Protein AF-A0A6L7RS62-F1 (afdb_monomer)

Structure (mmCIF, N/CA/C/O backbone):
data_AF-A0A6L7RS62-F1
#
_entry.id   AF-A0A6L7RS62-F1
#
loop_
_atom_site.group_PDB
_atom_site.id
_atom_site.type_symbol
_atom_site.label_atom_id
_atom_site.label_alt_id
_atom_site.label_comp_id
_atom_site.label_asym_id
_atom_site.label_entity_id
_atom_site.label_seq_id
_atom_site.pdbx_PDB_ins_code
_atom_site.Cartn_x
_atom_site.Cartn_y
_atom_site.Cartn_z
_atom_site.occupancy
_atom_site.B_iso_or_equiv
_atom_site.auth_seq_id
_atom_site.auth_comp_id
_atom_site.auth_asym_id
_atom_site.auth_atom_id
_atom_site.pdbx_PDB_model_num
ATOM 1 N N . MET A 1 1 ? 12.096 1.275 -52.440 1.00 58.25 1 MET A N 1
ATOM 2 C CA . MET A 1 1 ? 11.466 0.248 -51.578 1.00 58.25 1 MET A CA 1
ATOM 3 C C . MET A 1 1 ? 12.359 -0.982 -51.635 1.00 58.25 1 MET A C 1
ATOM 5 O O . MET A 1 1 ? 12.666 -1.342 -52.768 1.00 58.25 1 MET A O 1
ATOM 9 N N . PRO A 1 2 ? 12.796 -1.615 -50.529 1.00 56.25 2 PRO A N 1
ATOM 10 C CA . PRO A 1 2 ? 12.499 -1.422 -49.097 1.00 56.25 2 PRO A CA 1
ATOM 11 C C . PRO A 1 2 ? 13.718 -0.799 -48.355 1.00 56.25 2 PRO A C 1
ATOM 13 O O . PRO A 1 2 ? 14.743 -0.578 -48.979 1.00 56.25 2 PRO A O 1
ATOM 16 N N . GLY A 1 3 ? 13.702 -0.426 -47.079 1.00 46.25 3 GLY A N 1
ATOM 17 C CA . GLY A 1 3 ? 12.725 -0.663 -46.033 1.00 46.25 3 GLY A CA 1
ATOM 18 C C . GLY A 1 3 ? 12.671 0.510 -45.058 1.00 46.25 3 GLY A C 1
ATOM 19 O O . GLY A 1 3 ? 13.631 1.252 -44.869 1.00 46.25 3 GLY A O 1
ATOM 20 N N . ALA A 1 4 ? 11.484 0.687 -44.497 1.00 58.28 4 ALA A N 1
ATOM 21 C CA . ALA A 1 4 ? 11.226 1.572 -43.387 1.00 58.28 4 ALA A CA 1
ATOM 22 C C . ALA A 1 4 ? 11.905 0.999 -42.140 1.00 58.28 4 ALA A C 1
ATOM 24 O O . ALA A 1 4 ? 11.421 0.031 -41.561 1.00 58.28 4 ALA A O 1
ATOM 25 N N . GLU A 1 5 ? 13.012 1.595 -41.721 1.00 52.16 5 GLU A N 1
ATOM 26 C CA . GLU A 1 5 ? 13.556 1.368 -40.387 1.00 52.16 5 GLU A CA 1
ATOM 27 C C . GLU A 1 5 ? 12.968 2.445 -39.482 1.00 52.16 5 GLU A C 1
ATOM 29 O O . GLU A 1 5 ? 13.564 3.482 -39.197 1.00 52.16 5 GLU A O 1
ATOM 34 N N . GLY A 1 6 ? 11.713 2.210 -39.094 1.00 50.72 6 GLY A N 1
ATOM 35 C CA . GLY A 1 6 ? 11.133 2.863 -37.937 1.00 50.72 6 GLY A CA 1
ATOM 36 C C . GLY A 1 6 ? 11.977 2.482 -36.731 1.00 50.72 6 GLY A C 1
ATOM 37 O O . GLY A 1 6 ? 11.811 1.401 -36.173 1.00 50.72 6 GLY A O 1
ATOM 38 N N . ALA A 1 7 ? 12.892 3.367 -36.346 1.00 55.56 7 ALA A N 1
ATOM 39 C CA . ALA A 1 7 ? 13.582 3.315 -35.071 1.00 55.56 7 ALA A CA 1
ATOM 40 C C . ALA A 1 7 ? 12.577 3.626 -33.951 1.00 55.56 7 ALA A C 1
ATOM 42 O O . ALA A 1 7 ? 12.625 4.670 -33.309 1.00 55.56 7 ALA A O 1
ATOM 43 N N . LEU A 1 8 ? 11.653 2.697 -33.710 1.00 50.53 8 LEU A N 1
ATOM 44 C CA . LEU A 1 8 ? 11.066 2.510 -32.396 1.00 50.53 8 LEU A CA 1
ATOM 45 C C . LEU A 1 8 ? 12.160 1.847 -31.564 1.00 50.53 8 LEU A C 1
ATOM 47 O O . LEU A 1 8 ? 12.214 0.629 -31.420 1.00 50.53 8 LEU A O 1
ATOM 51 N N . GLN A 1 9 ? 13.085 2.663 -31.065 1.00 46.75 9 GLN A N 1
ATOM 52 C CA . GLN A 1 9 ? 13.858 2.288 -29.895 1.00 46.75 9 GLN A CA 1
ATOM 53 C C . GLN A 1 9 ? 12.848 2.134 -28.759 1.00 46.75 9 GLN A C 1
ATOM 55 O O . GLN A 1 9 ? 12.476 3.086 -28.082 1.00 46.75 9 GLN A O 1
ATOM 60 N N . THR A 1 10 ? 12.365 0.907 -28.594 1.00 46.97 10 THR A N 1
ATOM 61 C CA . THR A 1 10 ? 11.792 0.399 -27.357 1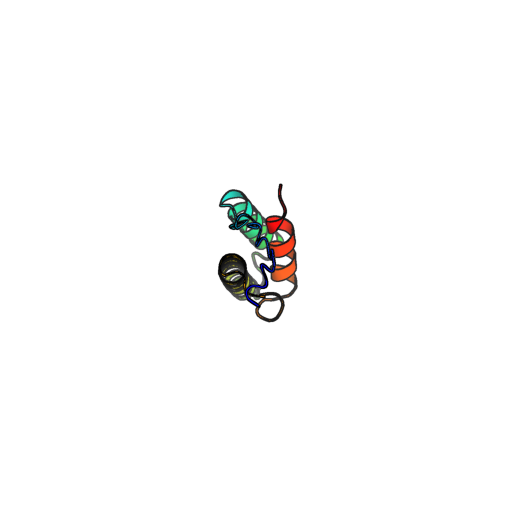.00 46.97 10 THR A CA 1
ATOM 62 C C . THR A 1 10 ? 12.916 0.394 -26.325 1.00 46.97 10 THR A C 1
ATOM 64 O O . THR A 1 10 ? 13.514 -0.641 -26.036 1.00 46.97 10 THR A O 1
ATOM 67 N N . THR A 1 11 ? 13.292 1.567 -25.826 1.00 45.78 11 THR A N 1
ATOM 68 C CA . THR A 1 11 ? 14.164 1.678 -24.663 1.00 45.78 11 THR A CA 1
ATOM 69 C C . THR A 1 11 ? 13.363 1.223 -23.459 1.00 45.78 11 THR A C 1
ATOM 71 O O . THR A 1 11 ? 12.634 2.003 -22.857 1.00 45.78 11 THR A O 1
ATOM 74 N N . THR A 1 12 ? 13.458 -0.079 -23.187 1.00 51.03 12 THR A N 1
ATOM 75 C CA . THR A 1 12 ? 13.734 -0.654 -21.871 1.00 51.03 12 THR A CA 1
ATOM 76 C C . THR A 1 12 ? 13.457 0.310 -20.720 1.00 51.03 12 THR A C 1
ATOM 78 O O . THR A 1 12 ? 14.374 0.892 -20.145 1.00 51.03 12 THR A O 1
ATOM 81 N N . THR A 1 13 ? 12.189 0.466 -20.348 1.00 50.53 13 THR A N 1
ATOM 82 C CA . THR A 1 13 ? 11.879 0.812 -18.965 1.00 50.53 13 THR A CA 1
ATOM 83 C C . THR A 1 13 ? 12.302 -0.415 -18.178 1.00 50.53 13 THR A C 1
ATOM 85 O O . THR A 1 13 ? 11.656 -1.459 -18.282 1.00 50.53 13 THR A O 1
ATOM 88 N N . GLY A 1 14 ? 13.452 -0.340 -17.499 1.00 49.22 14 GLY A N 1
ATOM 89 C CA . GLY A 1 14 ? 13.828 -1.349 -16.518 1.00 49.22 14 GLY A CA 1
ATOM 90 C C . GLY A 1 14 ? 12.591 -1.613 -15.677 1.00 49.22 14 GLY A C 1
ATOM 91 O O . GLY A 1 14 ? 11.998 -0.659 -15.178 1.00 49.22 14 GLY A O 1
ATOM 92 N N . GLN A 1 15 ? 12.127 -2.864 -15.658 1.00 51.94 15 GLN A N 1
ATOM 93 C CA . GLN A 1 15 ? 10.978 -3.253 -14.857 1.00 51.94 15 GLN A CA 1
ATOM 94 C C . GLN A 1 15 ? 11.268 -2.759 -13.442 1.00 51.94 15 GLN A C 1
ATOM 96 O O . GLN A 1 15 ? 12.120 -3.323 -12.757 1.00 51.94 15 GLN A O 1
ATOM 101 N N . ILE A 1 16 ? 10.617 -1.670 -13.033 1.00 57.25 16 ILE A N 1
ATOM 102 C CA . ILE A 1 16 ? 10.593 -1.229 -11.645 1.00 57.25 16 ILE A CA 1
ATOM 103 C C . ILE A 1 16 ? 9.688 -2.253 -10.959 1.00 57.25 16 ILE A C 1
ATOM 105 O O . ILE A 1 16 ? 8.502 -2.021 -10.738 1.00 57.25 16 ILE A O 1
ATOM 109 N N . MET A 1 17 ? 10.219 -3.464 -10.779 1.00 63.31 17 MET A N 1
ATOM 110 C CA . MET A 1 17 ? 9.602 -4.492 -9.964 1.00 63.31 17 MET A CA 1
ATOM 111 C C . MET A 1 17 ? 9.479 -3.907 -8.570 1.00 63.31 17 MET A C 1
ATOM 113 O O . MET A 1 17 ? 10.387 -3.216 -8.095 1.00 63.31 17 MET A O 1
ATOM 117 N N . PHE A 1 18 ? 8.355 -4.174 -7.921 1.00 69.62 18 PHE A N 1
ATOM 118 C CA . PHE A 1 18 ? 8.169 -3.760 -6.543 1.00 69.62 18 PHE A CA 1
ATOM 119 C C . PHE A 1 18 ? 9.281 -4.376 -5.695 1.00 69.62 18 PHE A C 1
ATOM 121 O O . PHE A 1 18 ? 9.365 -5.596 -5.532 1.00 69.62 18 PHE A O 1
ATOM 128 N N . GLN A 1 19 ? 10.176 -3.535 -5.185 1.00 73.81 19 GLN A N 1
ATOM 129 C CA . GLN A 1 19 ? 11.270 -4.017 -4.361 1.00 73.81 19 GLN A CA 1
ATOM 130 C C . GLN A 1 19 ? 10.705 -4.493 -3.025 1.00 73.81 19 GLN A C 1
ATOM 132 O O . GLN A 1 19 ? 9.828 -3.852 -2.451 1.00 73.81 19 GLN A O 1
ATOM 137 N N . LYS A 1 20 ? 11.241 -5.598 -2.497 1.00 77.31 20 LYS A N 1
ATOM 138 C CA . LYS A 1 20 ? 10.890 -6.125 -1.166 1.00 77.31 20 LYS A CA 1
ATOM 139 C C . LYS A 1 20 ? 10.750 -5.049 -0.074 1.00 77.31 20 LYS A C 1
ATOM 141 O O . LYS A 1 20 ? 9.711 -5.041 0.568 1.00 77.31 20 LYS A O 1
ATOM 146 N N . PRO A 1 21 ? 11.699 -4.107 0.110 1.00 80.06 21 PRO A N 1
ATOM 147 C CA . PRO A 1 21 ? 11.544 -3.051 1.114 1.00 80.06 21 PRO A CA 1
ATOM 148 C C . PRO A 1 21 ? 10.336 -2.132 0.878 1.00 80.06 21 PRO A C 1
ATOM 150 O O . PRO A 1 21 ? 9.726 -1.689 1.843 1.00 80.06 21 PRO A O 1
ATOM 153 N N . ALA A 1 22 ? 9.970 -1.863 -0.378 1.00 81.19 22 ALA A N 1
ATOM 154 C CA . ALA A 1 22 ? 8.783 -1.075 -0.708 1.00 81.19 22 ALA A CA 1
ATOM 155 C C . ALA A 1 22 ? 7.488 -1.861 -0.446 1.00 81.19 22 ALA A C 1
ATOM 157 O O . ALA A 1 22 ? 6.486 -1.279 -0.046 1.00 81.19 22 ALA A O 1
ATOM 158 N N . LEU A 1 23 ? 7.511 -3.187 -0.633 1.00 83.81 23 LEU A N 1
ATOM 159 C CA . LEU A 1 23 ? 6.400 -4.062 -0.253 1.00 83.81 23 LEU A CA 1
ATOM 160 C C . LEU A 1 23 ? 6.211 -4.081 1.263 1.00 83.81 23 LEU A C 1
ATOM 162 O O . LEU A 1 23 ? 5.108 -3.821 1.729 1.00 83.81 23 LEU A O 1
ATOM 166 N N . ASP A 1 24 ? 7.277 -4.349 2.019 1.00 87.06 24 ASP A N 1
ATOM 167 C CA . ASP A 1 24 ? 7.240 -4.339 3.484 1.00 87.06 24 ASP A CA 1
ATOM 168 C C . ASP A 1 24 ? 6.735 -2.989 4.014 1.00 87.06 24 ASP A C 1
ATOM 170 O O . ASP A 1 24 ? 5.814 -2.966 4.823 1.00 87.06 24 ASP A O 1
ATOM 174 N N . ALA A 1 25 ? 7.251 -1.865 3.500 1.00 88.25 25 ALA A N 1
ATOM 175 C CA . ALA A 1 25 ? 6.796 -0.532 3.901 1.00 88.25 25 ALA A CA 1
ATOM 176 C C . ALA A 1 25 ? 5.316 -0.275 3.565 1.00 88.25 25 ALA A C 1
ATOM 178 O O . ALA A 1 25 ? 4.598 0.321 4.367 1.00 88.25 25 ALA A O 1
ATOM 179 N N . LEU A 1 26 ? 4.841 -0.751 2.410 1.00 88.25 26 LEU A N 1
ATOM 180 C CA . LEU A 1 26 ? 3.437 -0.640 2.022 1.00 88.25 26 LEU A CA 1
ATOM 181 C C . LEU A 1 26 ? 2.523 -1.427 2.962 1.00 88.25 26 LEU A C 1
ATOM 183 O O . LEU A 1 26 ? 1.491 -0.903 3.379 1.00 88.25 26 LEU A O 1
ATOM 187 N N . PHE A 1 27 ? 2.876 -2.675 3.281 1.00 89.12 27 PHE A N 1
ATOM 188 C CA . PHE A 1 27 ? 2.068 -3.510 4.171 1.00 89.12 27 PHE A CA 1
ATOM 189 C C . PHE A 1 27 ? 2.113 -3.014 5.617 1.00 89.12 27 PHE A C 1
ATOM 191 O O . PHE A 1 27 ? 1.082 -3.043 6.282 1.00 89.12 27 PHE A O 1
ATOM 198 N N . ASP A 1 28 ? 3.254 -2.502 6.079 1.00 90.81 28 ASP A N 1
ATOM 199 C CA . ASP A 1 28 ? 3.383 -1.884 7.402 1.00 90.81 28 ASP A CA 1
ATOM 200 C C . ASP A 1 28 ? 2.504 -0.627 7.516 1.00 90.81 28 ASP A C 1
ATOM 202 O O . ASP A 1 28 ? 1.764 -0.458 8.483 1.00 90.81 28 ASP A O 1
ATOM 206 N N . GLU A 1 29 ? 2.477 0.220 6.480 1.00 89.50 29 GLU A N 1
ATOM 207 C CA . GLU A 1 29 ? 1.603 1.397 6.445 1.00 89.50 29 GLU A CA 1
ATOM 208 C C . GLU A 1 29 ? 0.116 1.022 6.334 1.00 89.50 29 GLU A C 1
ATOM 210 O O . GLU A 1 29 ? -0.734 1.667 6.958 1.00 89.50 29 GLU A O 1
ATOM 215 N N . LEU A 1 30 ? -0.206 -0.028 5.570 1.00 89.44 30 LEU A N 1
ATOM 216 C CA . LEU A 1 30 ? -1.560 -0.570 5.462 1.00 89.44 30 LEU A CA 1
ATOM 217 C C . LEU A 1 30 ? -2.051 -1.091 6.819 1.00 89.44 30 LEU A C 1
ATOM 219 O O . LEU A 1 30 ? -3.164 -0.764 7.235 1.00 89.44 30 LEU A O 1
ATOM 223 N N . ASP A 1 31 ? -1.221 -1.864 7.516 1.00 89.81 31 ASP A N 1
ATOM 224 C CA . ASP A 1 31 ? -1.512 -2.378 8.851 1.00 89.81 31 ASP A CA 1
ATOM 225 C C . ASP A 1 31 ? -1.664 -1.225 9.845 1.00 89.81 31 ASP A C 1
ATOM 227 O O . ASP A 1 31 ? -2.711 -1.069 10.459 1.00 89.81 31 ASP A O 1
ATOM 231 N N . ASN A 1 32 ? -0.710 -0.301 9.906 1.00 90.62 32 ASN A N 1
ATOM 232 C CA . ASN A 1 32 ? -0.765 0.806 10.857 1.00 90.62 32 ASN A CA 1
ATOM 233 C C . ASN A 1 32 ? -2.000 1.718 10.669 1.00 90.62 32 ASN A C 1
ATOM 235 O O . ASN A 1 32 ? -2.539 2.249 11.641 1.00 90.62 32 ASN A O 1
ATOM 239 N N . ARG A 1 33 ? -2.481 1.909 9.430 1.00 87.06 33 ARG A N 1
ATOM 240 C CA . ARG A 1 33 ? -3.681 2.726 9.161 1.00 87.06 33 ARG A CA 1
ATOM 241 C C . ARG A 1 33 ? -4.998 1.9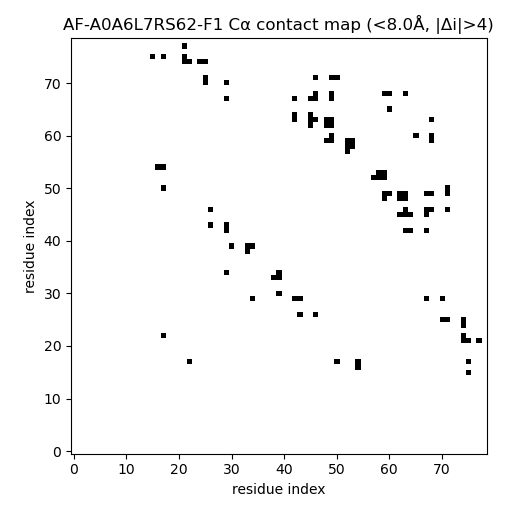86 9.319 1.00 87.06 33 ARG A C 1
ATOM 243 O O . ARG A 1 33 ? -5.988 2.615 9.696 1.00 87.06 33 ARG A O 1
ATOM 250 N N . TYR A 1 34 ? -5.042 0.712 8.948 1.00 86.94 34 TYR A N 1
ATOM 251 C CA . TYR A 1 34 ? -6.302 -0.004 8.757 1.00 86.94 34 TYR A CA 1
ATOM 252 C C . TYR A 1 34 ? -6.436 -1.248 9.639 1.00 86.94 34 TYR A C 1
ATOM 254 O O . TYR A 1 34 ? -7.527 -1.824 9.678 1.00 86.94 34 TYR A O 1
ATOM 262 N N . ALA A 1 35 ? -5.406 -1.643 10.390 1.00 84.50 35 ALA A N 1
ATOM 263 C CA . ALA A 1 35 ? -5.492 -2.750 11.334 1.00 84.50 35 ALA A CA 1
ATOM 264 C C . ALA A 1 35 ? -6.610 -2.504 12.353 1.00 84.50 35 ALA A C 1
ATOM 266 O O . ALA A 1 35 ? -6.735 -1.439 12.960 1.00 84.50 35 ALA A O 1
ATOM 267 N N . GLY A 1 36 ? -7.461 -3.517 12.523 1.00 85.75 36 GLY A N 1
ATOM 268 C CA . GLY A 1 36 ? -8.632 -3.454 13.398 1.00 85.75 36 GLY A CA 1
ATOM 269 C C . GLY A 1 36 ? -9.898 -2.897 12.741 1.00 85.75 36 GLY A C 1
ATOM 270 O O . GLY A 1 36 ? -10.952 -2.910 13.378 1.00 85.75 36 GLY A O 1
ATOM 271 N N . THR A 1 37 ? -9.842 -2.460 11.479 1.00 87.88 37 THR A N 1
ATOM 272 C CA . THR A 1 37 ? -11.050 -2.150 10.699 1.00 87.88 37 THR A CA 1
ATOM 273 C C . THR A 1 37 ? -11.637 -3.420 10.069 1.00 87.88 37 THR A C 1
ATOM 275 O O . THR A 1 37 ? -10.887 -4.334 9.718 1.00 87.88 37 THR A O 1
ATOM 278 N N . PRO A 1 38 ? -12.970 -3.509 9.899 1.00 86.19 38 PRO A N 1
ATOM 279 C CA . PRO A 1 38 ? -13.593 -4.657 9.235 1.00 86.19 38 PRO A CA 1
ATOM 280 C C . PRO A 1 38 ? -13.176 -4.786 7.761 1.00 86.19 38 PRO A C 1
ATOM 282 O O . PRO A 1 38 ? -13.196 -5.885 7.216 1.00 86.19 38 PRO A O 1
ATOM 285 N N . ASP A 1 39 ? -12.753 -3.686 7.137 1.00 86.00 39 ASP A N 1
ATOM 286 C CA . ASP A 1 39 ? -12.294 -3.633 5.748 1.00 86.00 39 ASP A CA 1
ATOM 287 C C . ASP A 1 39 ? -10.823 -4.046 5.571 1.00 86.00 39 ASP A C 1
ATOM 289 O O . ASP A 1 39 ? -10.352 -4.148 4.441 1.00 86.00 39 ASP A O 1
ATOM 293 N N . TYR A 1 40 ? -10.084 -4.298 6.658 1.00 88.50 40 TYR A N 1
ATOM 294 C CA . TYR A 1 40 ? -8.652 -4.602 6.600 1.00 88.50 40 TYR A CA 1
ATOM 295 C C . TYR A 1 40 ? -8.328 -5.832 5.741 1.00 88.50 40 TYR A C 1
ATOM 297 O O . TYR A 1 40 ? -7.430 -5.775 4.909 1.00 88.50 40 TYR A O 1
ATOM 305 N N . ASP A 1 41 ? -9.083 -6.925 5.887 1.00 89.50 41 ASP A N 1
ATOM 306 C CA . ASP A 1 41 ? -8.865 -8.154 5.103 1.00 89.50 41 ASP A CA 1
ATOM 307 C C . ASP A 1 41 ? -9.090 -7.919 3.599 1.00 89.50 41 ASP A C 1
ATOM 309 O O . ASP A 1 41 ? -8.344 -8.420 2.754 1.00 89.50 41 ASP A O 1
ATOM 313 N N . GLN A 1 42 ? -10.086 -7.092 3.265 1.00 90.56 42 GLN A N 1
ATOM 314 C CA . GLN A 1 42 ? -10.361 -6.698 1.887 1.00 90.56 42 GLN A CA 1
ATOM 315 C C . GLN A 1 42 ? -9.236 -5.818 1.335 1.00 90.56 42 GLN A C 1
ATOM 317 O O . GLN A 1 42 ? -8.722 -6.101 0.257 1.00 90.56 42 GLN A O 1
ATOM 322 N N . LEU A 1 43 ? -8.798 -4.814 2.096 1.00 89.31 43 LEU A N 1
ATOM 323 C CA . LEU A 1 43 ? -7.679 -3.944 1.730 1.00 89.31 43 LEU A CA 1
ATOM 324 C C . LEU A 1 43 ? -6.370 -4.720 1.553 1.00 89.31 43 LEU A C 1
ATOM 326 O O . LEU A 1 43 ? -5.603 -4.435 0.638 1.00 89.31 43 LEU A O 1
ATOM 330 N N . LEU A 1 44 ? -6.122 -5.726 2.391 1.00 90.06 44 LEU A N 1
ATOM 331 C CA . LEU A 1 44 ? -4.946 -6.585 2.298 1.00 90.06 44 LEU A CA 1
ATOM 332 C C . LEU A 1 44 ? -4.969 -7.434 1.020 1.00 90.06 44 LEU A C 1
ATOM 334 O O . LEU A 1 44 ? -3.957 -7.550 0.323 1.00 90.06 44 LEU A O 1
ATOM 338 N N . ARG A 1 45 ? -6.129 -8.002 0.671 1.00 91.50 45 ARG A N 1
ATOM 339 C CA . ARG A 1 45 ? -6.320 -8.723 -0.600 1.00 91.50 45 ARG A CA 1
ATOM 340 C C . ARG A 1 45 ? -6.137 -7.817 -1.806 1.00 91.50 45 ARG A C 1
ATOM 342 O O . ARG A 1 45 ? -5.430 -8.195 -2.741 1.00 91.50 45 ARG A O 1
ATOM 349 N N . ASP A 1 46 ? -6.738 -6.639 -1.762 1.00 92.00 46 ASP A N 1
ATOM 350 C CA . ASP A 1 46 ? -6.615 -5.621 -2.797 1.00 92.00 46 ASP A CA 1
ATOM 351 C C . ASP A 1 46 ? -5.153 -5.186 -2.957 1.00 92.00 46 ASP A C 1
ATOM 353 O O . ASP A 1 46 ? -4.669 -5.066 -4.080 1.00 92.00 46 ASP A O 1
ATOM 357 N N . ALA A 1 47 ? -4.399 -5.046 -1.861 1.00 90.00 47 ALA A N 1
ATOM 358 C CA . ALA A 1 47 ? -2.971 -4.728 -1.903 1.00 90.00 47 ALA A CA 1
ATOM 359 C C . ALA A 1 47 ? -2.171 -5.811 -2.626 1.00 90.00 47 ALA A C 1
ATOM 361 O O . ALA A 1 47 ? -1.432 -5.509 -3.566 1.00 90.00 47 ALA A O 1
ATOM 362 N N . HIS A 1 48 ? -2.372 -7.081 -2.269 1.00 90.75 48 HIS A N 1
ATOM 363 C CA . HIS A 1 48 ? -1.741 -8.194 -2.978 1.00 90.75 48 HIS A CA 1
ATOM 364 C C . HIS A 1 48 ? -2.109 -8.233 -4.466 1.00 90.75 48 HIS A C 1
ATOM 366 O O . HIS A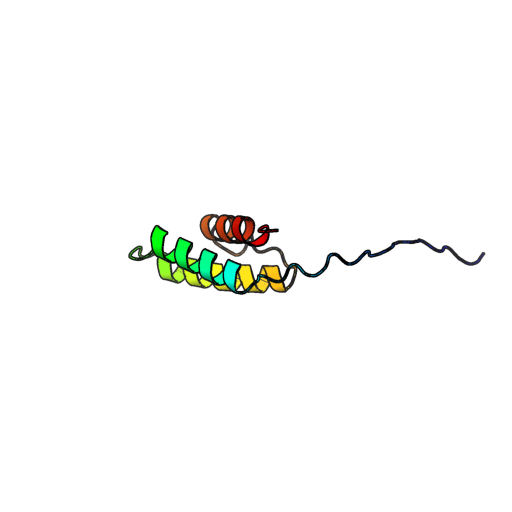 1 48 ? -1.230 -8.443 -5.307 1.00 90.75 48 HIS A O 1
ATOM 372 N N . LEU A 1 49 ? -3.383 -8.012 -4.803 1.00 91.50 49 LEU A N 1
ATOM 373 C CA . LEU A 1 49 ? -3.852 -7.982 -6.187 1.00 91.50 49 LEU A CA 1
ATOM 374 C C . LEU A 1 49 ? -3.204 -6.834 -6.969 1.00 91.50 49 LEU A C 1
ATOM 376 O O . LEU A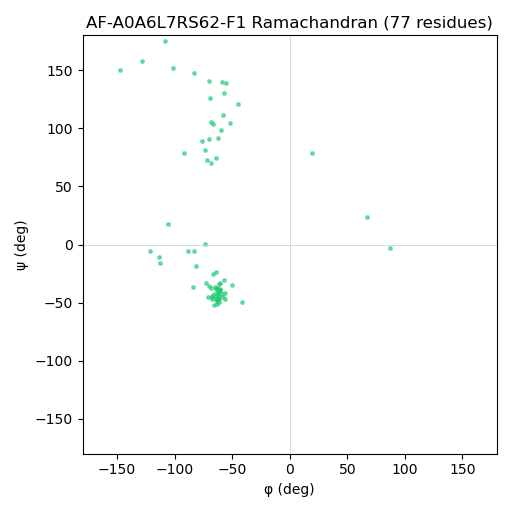 1 49 ? -2.691 -7.054 -8.066 1.00 91.50 49 LEU A O 1
ATOM 380 N N . GLY A 1 50 ? -3.190 -5.628 -6.406 1.00 89.12 50 GLY A N 1
ATOM 381 C CA . GLY A 1 50 ? -2.626 -4.452 -7.056 1.00 89.12 50 GLY A CA 1
ATOM 382 C C . GLY A 1 50 ? -1.124 -4.574 -7.286 1.00 89.12 50 GLY A C 1
ATOM 383 O O . GLY A 1 50 ? -0.642 -4.222 -8.359 1.00 89.12 50 GLY A O 1
ATOM 384 N N . ILE A 1 51 ? -0.391 -5.160 -6.337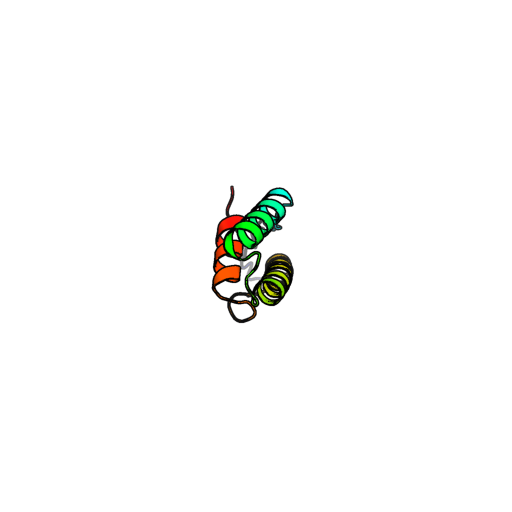 1.00 86.19 51 ILE A N 1
ATOM 385 C CA . ILE A 1 51 ? 1.040 -5.454 -6.485 1.00 86.19 51 ILE A CA 1
ATOM 386 C C . ILE A 1 51 ? 1.265 -6.45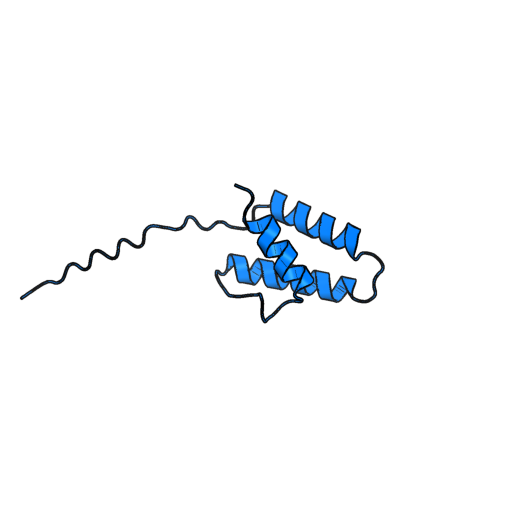9 -7.618 1.00 86.19 51 ILE A C 1
ATOM 388 O O . ILE A 1 51 ? 2.082 -6.203 -8.499 1.00 86.19 51 ILE A O 1
ATOM 392 N N . ALA A 1 52 ? 0.515 -7.566 -7.642 1.00 88.38 52 ALA A N 1
ATOM 393 C CA . ALA A 1 52 ? 0.634 -8.581 -8.688 1.00 88.38 52 ALA A CA 1
ATOM 394 C C . ALA A 1 52 ? 0.292 -8.028 -10.083 1.00 88.38 52 ALA A C 1
ATOM 396 O O . ALA A 1 52 ? 0.952 -8.353 -11.068 1.00 88.38 52 ALA A O 1
ATOM 397 N N . LEU A 1 53 ? -0.728 -7.172 -10.176 1.00 86.62 53 LEU A N 1
ATOM 398 C CA . LEU A 1 53 ? -1.101 -6.488 -11.413 1.00 86.62 53 LEU A CA 1
ATOM 399 C C . LEU A 1 53 ? -0.034 -5.476 -11.844 1.00 86.62 53 LEU A C 1
ATOM 401 O O . LEU A 1 53 ? 0.333 -5.462 -13.016 1.00 86.62 53 LEU A O 1
ATOM 405 N N . SER A 1 54 ? 0.496 -4.680 -10.912 1.00 83.81 54 SER A N 1
ATOM 406 C CA . SER A 1 54 ? 1.562 -3.709 -11.178 1.00 83.81 54 SER A CA 1
ATOM 407 C C . SER A 1 54 ? 2.845 -4.398 -11.657 1.00 83.81 54 SER A C 1
ATOM 409 O O . SER A 1 5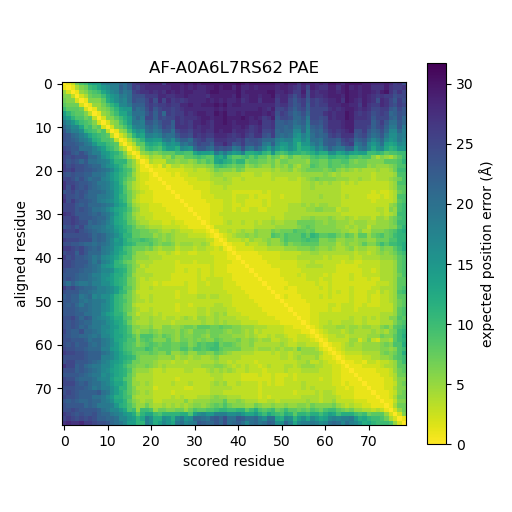4 ? 3.445 -3.946 -12.631 1.00 83.81 54 SER A O 1
ATOM 411 N N . ASP A 1 55 ? 3.218 -5.528 -11.044 1.00 81.31 55 ASP A N 1
ATOM 412 C CA . ASP A 1 55 ? 4.355 -6.365 -11.458 1.00 81.31 55 ASP A CA 1
ATOM 413 C C . ASP A 1 55 ? 4.136 -6.983 -12.850 1.00 81.31 55 ASP A C 1
ATOM 415 O O . ASP A 1 55 ? 5.039 -7.013 -13.687 1.00 81.31 55 ASP A O 1
ATOM 419 N N . ALA A 1 56 ? 2.893 -7.367 -13.155 1.00 84.62 56 ALA A N 1
ATOM 420 C CA . ALA A 1 56 ? 2.479 -7.809 -14.485 1.00 84.62 56 ALA A CA 1
ATOM 421 C C . ALA A 1 56 ? 2.359 -6.665 -15.519 1.00 84.62 56 ALA A C 1
ATOM 423 O O . ALA A 1 56 ? 1.983 -6.927 -16.664 1.00 84.62 56 ALA A O 1
ATOM 424 N N . GLY A 1 57 ? 2.632 -5.408 -15.144 1.00 80.31 57 GLY A N 1
ATOM 425 C CA . GLY A 1 57 ? 2.489 -4.240 -16.020 1.00 80.31 57 GLY A CA 1
ATOM 426 C C . GLY A 1 57 ? 1.037 -3.923 -16.399 1.00 80.31 57 GLY A C 1
ATOM 427 O O . GLY A 1 57 ? 0.788 -3.330 -17.447 1.00 80.31 57 GLY A O 1
ATOM 428 N N . ARG A 1 58 ? 0.073 -4.355 -15.579 1.00 83.88 58 ARG A N 1
ATOM 429 C CA . ARG A 1 58 ? -1.366 -4.139 -15.769 1.00 83.88 58 ARG A CA 1
ATOM 430 C C . ARG A 1 58 ? -1.879 -3.013 -14.877 1.00 83.88 58 ARG A C 1
ATOM 432 O O . ARG A 1 58 ? -1.390 -2.795 -13.771 1.00 83.88 58 ARG A O 1
ATOM 439 N N . GLU A 1 59 ? -2.930 -2.352 -15.345 1.00 82.69 59 GLU A N 1
ATOM 440 C CA . GLU A 1 59 ? -3.657 -1.347 -14.572 1.00 82.69 59 GLU A CA 1
ATOM 441 C C . GLU A 1 59 ? -4.423 -2.011 -13.415 1.00 82.69 59 GLU A C 1
ATOM 443 O O . GLU A 1 59 ? -5.191 -2.963 -13.609 1.00 82.69 59 GLU A O 1
ATOM 448 N N . TYR A 1 60 ? -4.194 -1.515 -12.199 1.00 84.31 60 TYR A N 1
ATOM 449 C CA . TYR A 1 60 ? -4.822 -2.014 -10.973 1.00 84.31 60 TYR A CA 1
ATOM 450 C C . TYR A 1 60 ? -5.791 -1.022 -10.334 1.00 84.31 60 TYR A C 1
ATOM 452 O O . TYR A 1 60 ? -6.615 -1.449 -9.538 1.00 84.31 60 TYR A O 1
ATOM 460 N N . GLU A 1 61 ? -5.750 0.258 -10.707 1.00 81.94 61 GLU A N 1
ATOM 461 C CA . GLU A 1 61 ? -6.546 1.337 -10.095 1.00 81.94 61 GLU A CA 1
ATOM 462 C C . GLU A 1 61 ? -8.060 1.076 -10.139 1.00 81.94 61 GLU A C 1
ATOM 464 O O . GLU A 1 61 ? -8.778 1.449 -9.225 1.00 81.94 61 GLU A O 1
ATOM 469 N N . SER A 1 62 ? -8.553 0.369 -11.161 1.00 83.00 62 SER A N 1
ATOM 470 C CA . SER A 1 62 ? -9.972 -0.010 -11.270 1.00 83.00 62 SER A CA 1
ATOM 471 C C . SER A 1 62 ? -10.320 -1.348 -10.594 1.00 83.00 62 SER A C 1
ATOM 473 O O . SER A 1 62 ? -11.484 -1.751 -10.619 1.00 83.00 62 SER A O 1
ATOM 475 N N . GLN A 1 63 ? -9.332 -2.083 -10.079 1.00 84.31 63 GLN A N 1
ATOM 476 C CA . GLN A 1 63 ? -9.490 -3.443 -9.542 1.00 84.31 63 GLN A CA 1
ATOM 477 C C . GLN A 1 63 ? -9.244 -3.537 -8.033 1.00 84.31 63 GLN A C 1
ATOM 479 O O . GLN A 1 63 ? -9.523 -4.581 -7.451 1.00 84.31 63 GLN A O 1
ATOM 484 N N . VAL A 1 64 ? -8.715 -2.480 -7.422 1.00 89.75 64 VAL A N 1
ATOM 485 C CA . VAL A 1 64 ? -8.404 -2.400 -5.992 1.00 89.75 64 VAL A CA 1
ATOM 486 C C . VAL A 1 64 ? -9.028 -1.137 -5.416 1.00 89.75 64 VAL A C 1
ATOM 488 O O . VAL A 1 64 ? -9.287 -0.188 -6.153 1.00 89.75 64 VAL A O 1
ATOM 491 N N . ASP A 1 65 ? -9.252 -1.106 -4.107 1.00 88.88 65 ASP A N 1
ATOM 492 C CA . ASP A 1 65 ? -9.683 0.110 -3.417 1.00 88.88 65 ASP A CA 1
ATOM 493 C C . ASP A 1 65 ? -8.715 1.291 -3.666 1.00 88.88 65 ASP A C 1
ATOM 495 O O . ASP A 1 65 ? -7.492 1.131 -3.621 1.00 88.88 65 ASP A O 1
ATOM 499 N N . ASP A 1 66 ? -9.254 2.496 -3.878 1.00 87.44 66 ASP A N 1
ATOM 500 C CA . ASP A 1 66 ? -8.490 3.738 -4.096 1.00 87.44 66 ASP A CA 1
ATOM 501 C C . ASP A 1 66 ? -7.404 3.973 -3.027 1.00 87.44 66 ASP A C 1
ATOM 503 O O . ASP A 1 66 ? -6.306 4.461 -3.323 1.00 87.44 66 ASP A O 1
ATOM 507 N N . ARG A 1 67 ? -7.673 3.582 -1.771 1.00 86.56 67 ARG A N 1
ATOM 508 C CA . ARG A 1 67 ? -6.714 3.681 -0.655 1.00 86.56 67 ARG A CA 1
ATOM 509 C C . ARG A 1 67 ? -5.468 2.842 -0.920 1.00 86.56 67 ARG A C 1
ATOM 511 O O . ARG A 1 67 ? -4.345 3.303 -0.718 1.00 86.56 67 ARG A O 1
ATOM 518 N N . VAL A 1 68 ? -5.675 1.620 -1.398 1.00 87.75 68 VAL A N 1
ATOM 519 C CA . VAL A 1 68 ? -4.609 0.686 -1.759 1.00 87.75 68 VAL A CA 1
ATOM 520 C C . VAL A 1 68 ? -3.897 1.162 -3.016 1.00 87.75 68 VAL A C 1
ATOM 522 O O . VAL A 1 68 ? -2.668 1.176 -3.044 1.00 87.75 68 VAL A O 1
ATOM 525 N N . ALA A 1 69 ? -4.640 1.595 -4.037 1.00 88.06 69 ALA A N 1
ATOM 526 C CA . ALA A 1 69 ? -4.054 2.096 -5.276 1.00 88.06 69 ALA A CA 1
ATOM 527 C C . ALA A 1 69 ? -3.082 3.259 -5.010 1.00 88.06 69 ALA A C 1
ATOM 529 O O . ALA A 1 69 ? -1.970 3.274 -5.544 1.00 88.06 69 ALA A O 1
ATOM 530 N N . THR A 1 70 ? -3.468 4.169 -4.110 1.00 87.25 70 THR A N 1
ATOM 531 C CA . THR A 1 70 ? -2.647 5.299 -3.655 1.00 87.25 70 THR A CA 1
ATOM 532 C C . THR A 1 70 ? -1.383 4.840 -2.924 1.00 87.25 70 THR A C 1
ATOM 534 O O . THR A 1 70 ? -0.296 5.354 -3.199 1.00 87.25 70 THR A O 1
ATOM 537 N N . LEU A 1 71 ? -1.492 3.858 -2.019 1.00 86.75 71 LEU A N 1
ATOM 538 C CA . LEU A 1 71 ? -0.338 3.284 -1.313 1.00 86.75 71 LEU A CA 1
ATOM 539 C C . LEU A 1 71 ? 0.640 2.627 -2.295 1.00 86.75 71 LEU A C 1
ATOM 541 O O . LEU A 1 71 ? 1.838 2.902 -2.254 1.00 86.75 71 LEU A O 1
ATOM 545 N N . ILE A 1 72 ? 0.132 1.821 -3.230 1.00 85.00 72 ILE A N 1
ATOM 546 C CA . ILE A 1 72 ? 0.948 1.165 -4.259 1.00 85.00 72 ILE A CA 1
ATOM 547 C C . ILE A 1 72 ? 1.6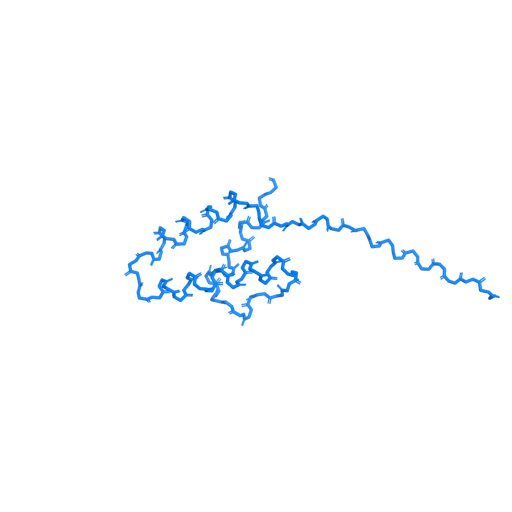44 2.212 -5.131 1.00 85.00 72 ILE A C 1
ATOM 549 O O . ILE A 1 72 ? 2.846 2.112 -5.357 1.00 85.00 72 ILE A O 1
ATOM 553 N N . ALA A 1 73 ? 0.933 3.241 -5.595 1.00 83.75 73 ALA A N 1
ATOM 554 C CA . ALA A 1 73 ? 1.534 4.304 -6.399 1.00 83.75 73 ALA A CA 1
ATOM 555 C C . A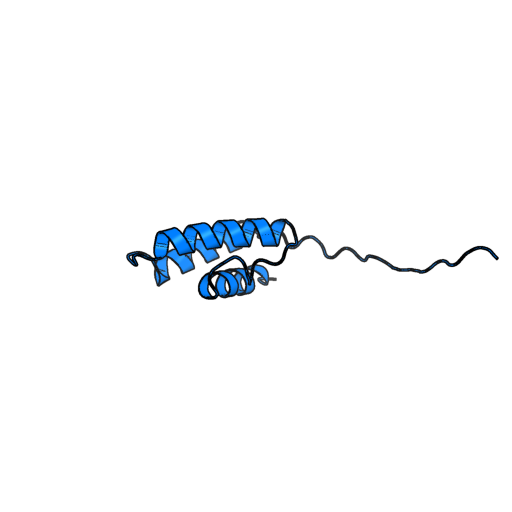LA A 1 73 ? 2.644 5.056 -5.641 1.00 83.75 73 ALA A C 1
ATOM 557 O O . ALA A 1 73 ? 3.681 5.358 -6.225 1.00 83.75 73 ALA A O 1
ATOM 558 N N . THR A 1 74 ? 2.449 5.297 -4.340 1.00 84.25 74 THR A N 1
ATOM 559 C CA . THR A 1 74 ? 3.402 6.007 -3.470 1.00 84.25 74 THR A CA 1
ATOM 560 C C . THR A 1 74 ? 4.689 5.210 -3.249 1.00 84.25 74 THR A C 1
ATOM 562 O O . THR A 1 74 ? 5.786 5.756 -3.357 1.00 84.25 74 THR A O 1
ATOM 565 N N . HIS A 1 75 ? 4.572 3.908 -2.973 1.00 79.06 75 HIS A N 1
ATOM 566 C CA . HIS A 1 75 ? 5.722 3.036 -2.695 1.00 79.06 75 HIS A CA 1
ATOM 567 C C . HIS A 1 75 ? 6.426 2.533 -3.966 1.00 79.06 75 HIS A C 1
ATOM 569 O O . HIS A 1 75 ? 7.592 2.147 -3.911 1.00 79.06 75 HIS A O 1
ATOM 575 N N . LYS A 1 76 ? 5.768 2.585 -5.133 1.00 69.50 76 LYS A N 1
ATOM 576 C CA . LYS A 1 76 ? 6.352 2.197 -6.431 1.00 69.50 76 LYS A CA 1
ATOM 577 C C . LYS A 1 76 ? 7.482 3.126 -6.897 1.00 69.50 76 LYS A C 1
ATOM 579 O O . LYS A 1 76 ? 8.317 2.700 -7.689 1.00 69.50 76 LYS A O 1
ATOM 584 N N . THR A 1 77 ? 7.501 4.383 -6.451 1.00 60.62 77 THR A N 1
ATOM 585 C CA . THR A 1 77 ? 8.393 5.437 -6.971 1.00 60.62 77 THR A CA 1
ATOM 586 C C . THR A 1 77 ? 9.554 5.808 -6.050 1.00 60.62 77 THR A C 1
ATOM 588 O O . THR A 1 77 ? 10.121 6.884 -6.222 1.00 60.62 77 THR A O 1
ATOM 591 N N . ILE A 1 78 ? 9.914 4.977 -5.068 1.00 51.62 78 ILE A N 1
ATOM 592 C CA . ILE A 1 78 ? 11.118 5.247 -4.269 1.00 51.62 78 ILE A CA 1
ATOM 593 C C . ILE A 1 78 ? 12.356 4.883 -5.110 1.00 51.62 78 ILE A C 1
ATOM 595 O O . ILE A 1 78 ? 12.791 3.732 -5.120 1.00 51.62 78 ILE A O 1
ATOM 599 N N . ASP A 1 79 ? 12.832 5.877 -5.867 1.00 42.28 79 ASP A N 1
ATOM 600 C CA . ASP A 1 79 ? 14.167 5.985 -6.482 1.00 42.28 79 ASP A CA 1
ATOM 601 C C . ASP A 1 79 ? 15.223 6.334 -5.420 1.00 42.28 79 ASP A C 1
ATOM 603 O O . ASP A 1 79 ? 14.973 7.273 -4.623 1.00 42.28 79 ASP A O 1
#

pLDDT: mean 77.3, std 15.39, range [42.28, 92.0]

Radius of gyration: 17.12 Å; Cα contacts (8 Å, |Δi|>4): 56; chains: 1; bounding box: 28×15×65 Å

Nearest PDB structures (foldseek):
  2dwq-assembly2_B  TM=5.149E-01  e=8.806E+00  Thermus thermophilus HB8
  7ryh-assembly1_o  TM=1.948E-01  e=6.289E+00  Acinetobacter baumannii AB0057
  8qcq-assembly1_o  TM=2.146E-01  e=9.852E+00  Bacillus subtilis subsp. subtilis str. 168

Mean predicted aligned error: 10.3 Å

Sequence (79 aa):
MPGAEGALQTTTTGQIMFQKPALDALFDELDNRYAGTPDYDQLLRDAHLGIALSDAGREYESQVDDRVATLIATHKTID

Foldseek 3Di:
DDDDPPPPPPPDPPQLQQDPVLLVVLVVVLCVVCPPPPCSVLQVVLLVVCNVCSSVVHDSCVPHPVVSVVSCVVSSPPD

Solvent-accessible surface area (backbone atoms only — not comparable to full-atom values): 4886 Å² total; per-residue (Å²): 137,86,77,88,79,76,82,73,75,78,72,74,73,72,80,81,56,78,46,67,71,39,50,53,51,43,52,51,52,48,42,76,75,33,63,91,46,91,59,34,68,57,50,52,51,27,39,55,49,34,51,55,28,49,65,69,73,40,91,27,66,92,77,24,56,66,73,43,40,51,46,52,60,62,44,67,64,78,124

Secondary structure (DSSP, 8-state):
-------------------HHHHHHHHHHHHHHHTTSTTHHHHHHHHHHHHHHHHTT---TTTS-HHHHHHHHHHHT--